Protein AF-A0A7K3GWG2-F1 (afdb_monomer_lite)

Secondary structure (DSSP, 8-state):
-HHHHHHHHHHHHHHHTT--HHHHHHHTT-SSHHHHHHHHHHHHSS-HHHHHT-HHHHHHHHHSTT-STT-----------

Radius of gyration: 14.83 Å; chains: 1; bounding box: 54×24×25 Å

pLDDT: mean 84.96, std 15.48, range [50.25, 97.94]

Foldseek 3Di:
DVLLVQLLLQLLLCLLVVHDQQVSCVVSVHPGSVRNQVSCCVPPVDGSNVSSVDVVNVCCCVVPPPSRPDDPPDPDDPPDD

Structure (mmCIF, N/CA/C/O backbone):
data_AF-A0A7K3GWG2-F1
#
_entry.id   AF-A0A7K3GWG2-F1
#
loop_
_atom_site.group_PDB
_atom_site.id
_atom_site.type_symbol
_atom_site.label_atom_id
_atom_site.label_alt_id
_atom_site.label_comp_id
_atom_site.label_asym_id
_atom_site.label_entity_id
_atom_site.label_seq_id
_atom_site.pdbx_PDB_ins_code
_atom_site.Cartn_x
_atom_site.Cartn_y
_atom_site.Cartn_z
_atom_site.occupancy
_atom_site.B_iso_or_equiv
_atom_site.auth_seq_id
_atom_site.auth_comp_id
_atom_site.auth_asym_id
_atom_site.auth_atom_id
_atom_site.pdbx_PDB_model_num
ATOM 1 N N . ARG A 1 1 ? 14.144 3.207 -11.812 1.00 72.12 1 ARG A N 1
ATOM 2 C CA . ARG A 1 1 ? 13.373 3.964 -10.786 1.00 72.12 1 ARG A CA 1
ATOM 3 C C . ARG A 1 1 ? 11.870 3.881 -11.059 1.00 72.12 1 ARG A C 1
ATOM 5 O O . ARG A 1 1 ? 11.159 3.483 -10.153 1.00 72.12 1 ARG A O 1
ATOM 12 N N . ALA A 1 2 ? 11.425 4.103 -12.302 1.00 89.88 2 ALA A N 1
ATOM 13 C CA . ALA A 1 2 ? 10.026 3.946 -12.728 1.00 89.88 2 ALA A CA 1
ATOM 14 C C . ALA A 1 2 ? 9.388 2.588 -12.361 1.00 89.88 2 ALA A C 1
ATOM 16 O O . ALA A 1 2 ? 8.331 2.567 -11.751 1.00 89.88 2 ALA A O 1
ATOM 17 N N . ALA A 1 3 ? 10.070 1.462 -12.608 1.00 89.38 3 ALA A N 1
ATOM 18 C CA . ALA A 1 3 ? 9.537 0.134 -12.264 1.00 89.38 3 ALA A CA 1
ATOM 19 C C . ALA A 1 3 ? 9.221 -0.062 -10.763 1.00 89.38 3 ALA A C 1
ATOM 21 O O . ALA A 1 3 ? 8.322 -0.821 -10.423 1.00 89.38 3 ALA A O 1
ATOM 22 N N . ARG A 1 4 ? 9.937 0.627 -9.857 1.00 92.81 4 ARG A N 1
ATOM 23 C CA . ARG A 1 4 ? 9.610 0.604 -8.420 1.00 92.81 4 ARG A CA 1
ATOM 24 C C . ARG A 1 4 ? 8.334 1.383 -8.123 1.00 92.81 4 ARG A C 1
ATOM 26 O O . ARG A 1 4 ? 7.497 0.882 -7.394 1.00 92.81 4 ARG A O 1
ATOM 33 N N . LEU A 1 5 ? 8.170 2.554 -8.739 1.00 92.94 5 LEU A N 1
ATOM 34 C CA . LEU A 1 5 ? 6.958 3.359 -8.588 1.00 92.94 5 LEU A CA 1
ATOM 35 C C . LEU A 1 5 ? 5.721 2.630 -9.120 1.00 92.94 5 LEU A C 1
ATOM 37 O O . LEU A 1 5 ? 4.707 2.636 -8.446 1.00 92.94 5 LEU A O 1
ATOM 41 N N . VAL A 1 6 ? 5.822 1.934 -10.257 1.00 92.00 6 VAL A N 1
ATOM 42 C CA . VAL A 1 6 ? 4.704 1.143 -10.809 1.00 92.00 6 VAL A CA 1
ATOM 43 C C . VAL A 1 6 ? 4.294 0.002 -9.870 1.00 92.00 6 VAL A C 1
ATOM 45 O O . VAL A 1 6 ? 3.109 -0.216 -9.642 1.00 92.00 6 VAL A O 1
ATOM 48 N N . ARG A 1 7 ? 5.259 -0.727 -9.291 1.00 94.19 7 ARG A N 1
ATOM 49 C CA . ARG A 1 7 ? 4.951 -1.784 -8.309 1.00 94.19 7 ARG A CA 1
ATOM 50 C C . ARG A 1 7 ? 4.363 -1.222 -7.019 1.00 94.19 7 ARG A C 1
ATOM 52 O O . ARG A 1 7 ? 3.411 -1.794 -6.493 1.00 94.19 7 ARG A O 1
ATOM 59 N N . PHE A 1 8 ? 4.913 -0.107 -6.543 1.00 95.50 8 PHE A N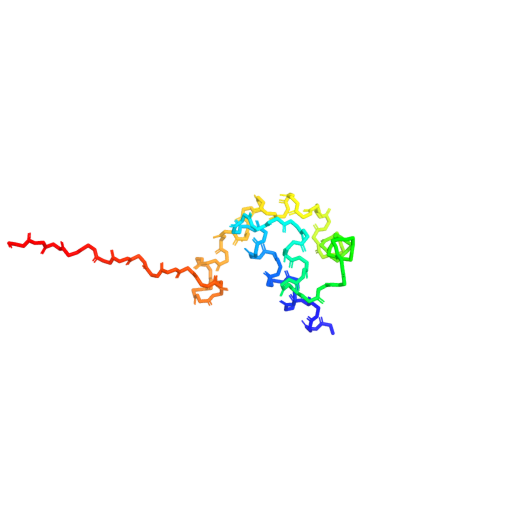 1
ATOM 60 C CA . PHE A 1 8 ? 4.400 0.602 -5.378 1.00 95.50 8 PHE A CA 1
ATOM 61 C C . PHE A 1 8 ? 2.960 1.065 -5.595 1.00 95.50 8 PHE A C 1
ATOM 63 O O . PHE A 1 8 ? 2.115 0.782 -4.754 1.00 95.50 8 PHE A O 1
ATOM 70 N N . ASP A 1 9 ? 2.676 1.708 -6.727 1.00 92.94 9 ASP A N 1
ATOM 71 C CA . ASP A 1 9 ? 1.341 2.172 -7.100 1.00 92.94 9 ASP A CA 1
ATOM 72 C C . ASP A 1 9 ? 0.340 1.011 -7.119 1.00 92.94 9 ASP A C 1
ATOM 74 O O . ASP A 1 9 ? -0.698 1.056 -6.459 1.00 92.94 9 ASP A O 1
ATOM 78 N N . HIS A 1 10 ? 0.708 -0.101 -7.760 1.00 94.56 10 HIS A N 1
ATOM 79 C CA . HIS A 1 10 ? -0.129 -1.294 -7.767 1.00 94.56 10 HIS A CA 1
ATOM 80 C C . HIS A 1 10 ? -0.401 -1.825 -6.348 1.00 94.56 10 HIS A C 1
ATOM 82 O O . HIS A 1 10 ? -1.544 -2.125 -6.001 1.00 94.56 10 HIS A O 1
ATOM 88 N N . ALA A 1 11 ? 0.626 -1.921 -5.500 1.00 96.75 11 ALA A N 1
ATOM 89 C CA . ALA A 1 11 ? 0.465 -2.386 -4.126 1.00 96.75 11 ALA A CA 1
ATOM 90 C C . ALA A 1 11 ? -0.343 -1.411 -3.253 1.00 96.75 11 ALA A C 1
ATOM 92 O O . ALA A 1 11 ? -1.113 -1.867 -2.407 1.00 96.75 11 ALA A O 1
ATOM 93 N N . ALA A 1 12 ? -0.215 -0.099 -3.465 1.00 95.62 12 ALA A N 1
ATOM 94 C CA . ALA A 1 12 ? -0.991 0.924 -2.768 1.00 95.62 12 ALA A CA 1
ATOM 95 C C . ALA A 1 12 ? -2.490 0.754 -3.044 1.00 95.62 12 ALA A C 1
ATOM 97 O O . ALA A 1 12 ? -3.285 0.680 -2.105 1.00 95.62 12 ALA A O 1
ATOM 98 N N . HIS A 1 13 ? -2.864 0.571 -4.311 1.00 92.94 13 HIS A N 1
ATOM 99 C CA . HIS A 1 13 ? -4.252 0.321 -4.693 1.00 92.94 13 HIS A CA 1
ATOM 100 C C . HIS A 1 13 ? -4.794 -1.000 -4.131 1.00 92.94 13 HIS A C 1
ATOM 102 O O . HIS A 1 13 ? -5.938 -1.057 -3.687 1.00 92.94 13 HIS A O 1
ATOM 108 N N . LEU A 1 14 ? -3.983 -2.065 -4.088 1.00 95.00 14 LEU A N 1
ATOM 109 C CA . LEU A 1 14 ? -4.389 -3.323 -3.447 1.00 95.00 14 LEU A CA 1
ATOM 110 C C . LEU A 1 14 ? -4.662 -3.138 -1.949 1.00 95.00 14 LEU A C 1
ATOM 112 O O . LEU A 1 14 ? -5.660 -3.648 -1.440 1.00 95.00 14 LEU A O 1
ATOM 116 N N . LEU A 1 15 ? -3.794 -2.406 -1.249 1.00 95.88 15 LEU A N 1
ATOM 117 C CA . LEU A 1 15 ? -3.962 -2.108 0.172 1.00 95.88 15 LEU A CA 1
ATOM 118 C C . LEU A 1 15 ? -5.237 -1.293 0.426 1.00 95.88 15 LEU A C 1
ATOM 120 O O . LEU A 1 15 ? -6.009 -1.645 1.316 1.00 95.88 15 LEU A O 1
ATOM 124 N N . ALA A 1 16 ? -5.497 -0.259 -0.375 1.00 93.31 16 ALA A N 1
ATOM 125 C CA . ALA A 1 16 ? -6.718 0.542 -0.264 1.00 93.31 16 ALA A CA 1
ATOM 126 C C . ALA A 1 16 ? -7.990 -0.228 -0.644 1.00 93.31 16 ALA A C 1
ATOM 128 O O . ALA A 1 16 ? -9.051 0.007 -0.072 1.00 93.31 16 ALA A O 1
ATOM 129 N N . ALA A 1 17 ? -7.880 -1.222 -1.529 1.00 91.94 17 ALA A N 1
ATOM 130 C CA . ALA A 1 17 ? -8.949 -2.180 -1.805 1.00 91.94 17 ALA A CA 1
ATOM 1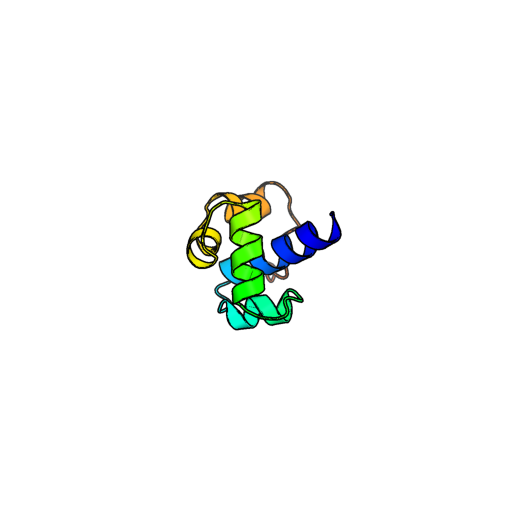31 C C . ALA A 1 17 ? -9.166 -3.205 -0.667 1.00 91.94 17 ALA A C 1
ATOM 133 O O . ALA A 1 17 ? -9.988 -4.111 -0.807 1.00 91.94 17 ALA A O 1
ATOM 134 N N . GLY A 1 18 ? -8.437 -3.097 0.451 1.00 94.94 18 GLY A N 1
ATOM 135 C CA . GLY A 1 18 ? -8.579 -3.960 1.626 1.00 94.94 18 GLY A CA 1
ATOM 136 C C . GLY A 1 18 ? -7.803 -5.277 1.551 1.00 94.94 18 GLY A C 1
ATOM 137 O O . GLY A 1 18 ? -8.008 -6.162 2.383 1.00 94.94 18 GLY A O 1
ATOM 138 N N . VAL A 1 19 ? -6.903 -5.442 0.576 1.00 96.62 19 VAL A N 1
ATOM 139 C CA . VAL A 1 19 ? -6.063 -6.644 0.478 1.00 96.62 19 VAL A CA 1
ATOM 140 C C . VAL A 1 19 ? -5.054 -6.662 1.626 1.00 96.62 19 VAL A C 1
ATOM 142 O O . VAL A 1 19 ? -4.347 -5.687 1.875 1.00 96.62 19 VAL A O 1
ATOM 145 N N . ALA A 1 20 ? -4.942 -7.807 2.305 1.00 96.12 20 ALA A N 1
ATOM 146 C CA . ALA A 1 20 ? -3.992 -7.980 3.399 1.00 96.12 20 ALA A CA 1
ATOM 147 C C . ALA A 1 20 ? -2.537 -7.704 2.943 1.00 96.12 20 ALA A C 1
ATOM 149 O O . ALA A 1 20 ? -2.155 -8.139 1.852 1.00 96.12 20 ALA A O 1
ATOM 150 N N . PRO A 1 21 ? -1.679 -7.071 3.771 1.00 95.25 21 PRO A N 1
ATOM 151 C CA . PRO A 1 21 ? -0.344 -6.636 3.345 1.00 95.25 21 PRO A CA 1
ATOM 152 C C . PRO A 1 21 ? 0.559 -7.729 2.759 1.00 95.25 21 PRO A C 1
ATOM 154 O O . PRO A 1 21 ? 1.292 -7.469 1.810 1.00 95.25 21 PRO A O 1
ATOM 157 N N . ALA A 1 22 ? 0.503 -8.957 3.281 1.00 96.50 22 ALA A N 1
ATOM 158 C CA . ALA A 1 22 ? 1.276 -10.077 2.738 1.00 96.50 22 ALA A CA 1
ATOM 159 C C . ALA A 1 22 ? 0.807 -10.482 1.326 1.00 96.50 22 ALA A C 1
ATOM 161 O O . ALA A 1 22 ? 1.624 -10.736 0.444 1.00 96.50 22 ALA A O 1
ATOM 162 N N . ALA A 1 23 ? -0.507 -10.477 1.084 1.00 97.62 23 ALA A N 1
ATOM 163 C CA . ALA A 1 23 ? -1.074 -10.762 -0.231 1.00 97.62 23 ALA A CA 1
ATOM 164 C C . ALA A 1 23 ? -0.824 -9.612 -1.221 1.00 97.62 23 ALA A C 1
ATOM 166 O O . ALA A 1 23 ? -0.521 -9.863 -2.387 1.00 97.62 23 ALA A O 1
ATOM 167 N N . ALA A 1 24 ? -0.897 -8.359 -0.761 1.00 97.50 24 ALA A N 1
ATOM 168 C CA . ALA A 1 24 ? -0.542 -7.189 -1.562 1.00 97.50 24 ALA A CA 1
ATOM 169 C C . ALA A 1 24 ? 0.940 -7.214 -1.970 1.00 97.50 24 ALA A C 1
ATOM 171 O O . ALA A 1 24 ? 1.258 -6.920 -3.119 1.00 97.50 24 ALA A O 1
ATOM 172 N N . ALA A 1 25 ? 1.836 -7.642 -1.073 1.00 97.38 25 ALA A N 1
ATOM 173 C CA . ALA A 1 25 ? 3.253 -7.822 -1.375 1.00 97.38 25 ALA A CA 1
ATOM 174 C C . ALA A 1 25 ? 3.469 -8.859 -2.491 1.00 97.38 25 ALA A C 1
ATOM 176 O O . ALA A 1 25 ? 4.096 -8.544 -3.502 1.00 97.38 25 ALA A O 1
ATOM 177 N N . ALA A 1 26 ? 2.885 -10.054 -2.359 1.00 97.81 26 ALA A N 1
ATOM 178 C CA . ALA A 1 26 ? 3.008 -11.106 -3.368 1.00 97.81 26 ALA A CA 1
ATOM 179 C C . ALA A 1 26 ? 2.454 -10.669 -4.738 1.00 97.81 26 ALA A C 1
ATOM 181 O O . ALA A 1 26 ? 3.116 -10.833 -5.761 1.00 97.81 26 ALA A O 1
ATOM 182 N N . ARG A 1 27 ? 1.267 -10.049 -4.762 1.00 97.19 27 ARG A N 1
ATOM 183 C CA . ARG A 1 27 ? 0.628 -9.559 -5.997 1.00 97.19 27 ARG A CA 1
ATOM 184 C C . ARG A 1 27 ? 1.361 -8.365 -6.619 1.00 97.19 27 ARG A C 1
ATOM 186 O O . ARG A 1 27 ? 1.387 -8.243 -7.836 1.00 97.19 27 ARG A O 1
ATOM 193 N N . GLY A 1 28 ? 1.981 -7.517 -5.797 1.00 93.88 28 GLY A N 1
ATOM 194 C CA . GLY A 1 28 ? 2.803 -6.378 -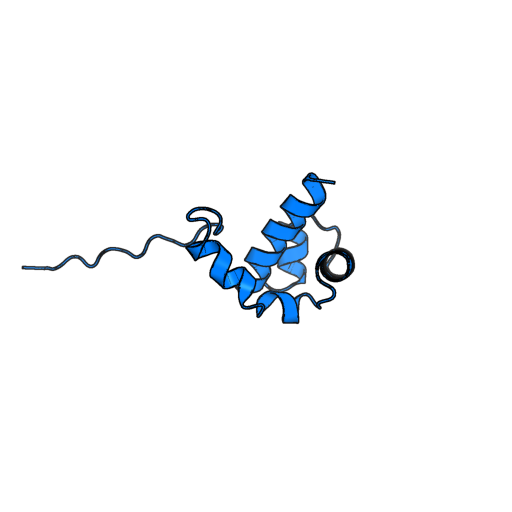6.219 1.00 93.88 28 GLY A CA 1
ATOM 195 C C . GLY A 1 28 ? 4.222 -6.733 -6.665 1.00 93.88 28 GLY A C 1
ATOM 196 O O . GLY A 1 28 ? 4.962 -5.849 -7.095 1.00 93.88 28 GLY A O 1
ATOM 197 N N . GLY A 1 29 ? 4.621 -8.007 -6.578 1.00 95.38 29 GLY A N 1
ATOM 198 C CA . GLY A 1 29 ? 5.956 -8.463 -6.972 1.00 95.38 29 GLY A CA 1
ATOM 199 C C . GLY A 1 29 ? 7.048 -8.168 -5.939 1.00 95.38 29 GLY A C 1
ATOM 200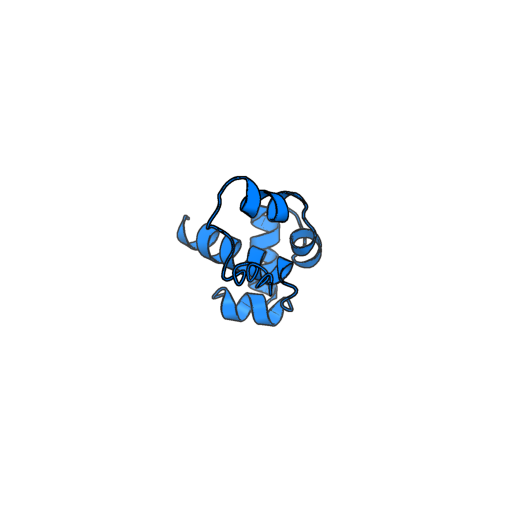 O O . GLY A 1 29 ? 8.219 -8.031 -6.300 1.00 95.38 29 GLY A O 1
ATOM 201 N N . TYR A 1 30 ? 6.674 -8.050 -4.664 1.00 97.06 30 TYR A N 1
ATOM 202 C CA . TYR A 1 30 ? 7.605 -7.978 -3.542 1.00 97.06 30 TYR A CA 1
ATOM 203 C C . TYR A 1 30 ? 7.947 -9.379 -3.042 1.00 97.06 30 TYR A C 1
ATOM 205 O O . TYR A 1 30 ? 7.104 -10.270 -3.030 1.00 97.06 30 TYR A O 1
ATOM 213 N N . ALA A 1 31 ? 9.186 -9.543 -2.578 1.00 97.31 31 ALA A N 1
ATOM 214 C CA . ALA A 1 31 ? 9.658 -10.803 -2.003 1.00 97.31 31 ALA A CA 1
ATOM 215 C C . ALA A 1 31 ? 8.874 -11.200 -0.739 1.00 97.31 31 ALA A C 1
ATOM 217 O O . ALA A 1 31 ? 8.596 -12.375 -0.526 1.00 97.31 31 ALA A O 1
ATOM 218 N N . ASP A 1 32 ? 8.506 -10.213 0.083 1.00 97.56 32 ASP A N 1
ATOM 219 C CA . ASP A 1 32 ? 7.757 -10.397 1.320 1.00 97.56 32 ASP A CA 1
ATOM 220 C C . ASP A 1 32 ? 7.101 -9.074 1.770 1.00 97.56 32 ASP A C 1
ATOM 222 O O . ASP A 1 32 ? 7.290 -8.005 1.175 1.00 97.56 32 ASP A O 1
ATOM 226 N N . GLN A 1 33 ? 6.323 -9.140 2.852 1.00 96.88 33 GLN A N 1
ATOM 227 C CA . GLN A 1 33 ? 5.674 -7.975 3.457 1.00 96.88 33 GLN A CA 1
ATOM 228 C C . GLN A 1 33 ? 6.677 -6.934 3.990 1.00 96.88 33 GLN A C 1
ATOM 230 O O . GLN A 1 33 ? 6.398 -5.735 3.948 1.00 96.88 33 GLN A O 1
ATOM 235 N N . SER A 1 34 ? 7.834 -7.357 4.502 1.00 97.94 34 SER A N 1
ATOM 236 C CA . SER A 1 34 ? 8.845 -6.442 5.049 1.00 97.94 34 SER A CA 1
ATOM 237 C C . SER A 1 34 ? 9.479 -5.597 3.947 1.00 97.94 34 SER A C 1
ATOM 239 O O . SER A 1 34 ? 9.734 -4.408 4.150 1.00 97.94 34 SER A O 1
ATOM 241 N N . HIS A 1 35 ? 9.688 -6.178 2.766 1.00 97.31 35 HIS A N 1
ATOM 242 C CA . HIS A 1 35 ? 10.140 -5.473 1.575 1.00 97.31 35 HIS A CA 1
ATOM 243 C C . HIS A 1 35 ? 9.112 -4.417 1.147 1.00 97.31 35 HIS A C 1
ATOM 245 O O . HIS A 1 35 ? 9.482 -3.252 0.993 1.00 97.31 35 HIS A O 1
ATOM 251 N N . LEU A 1 36 ? 7.825 -4.779 1.061 1.00 97.56 36 LEU A N 1
ATOM 252 C CA . LEU A 1 36 ? 6.748 -3.814 0.809 1.00 97.56 36 LEU A CA 1
ATOM 253 C C . LEU A 1 36 ? 6.759 -2.677 1.844 1.00 97.56 36 LEU A C 1
ATOM 255 O O . LEU A 1 36 ? 6.728 -1.507 1.476 1.00 97.56 36 LEU A O 1
ATOM 259 N N . HIS A 1 37 ? 6.860 -2.995 3.139 1.00 97.62 37 HIS A N 1
ATOM 260 C CA . HIS A 1 37 ? 6.870 -1.987 4.204 1.00 97.62 37 HIS A CA 1
ATOM 261 C C . HIS A 1 37 ? 8.0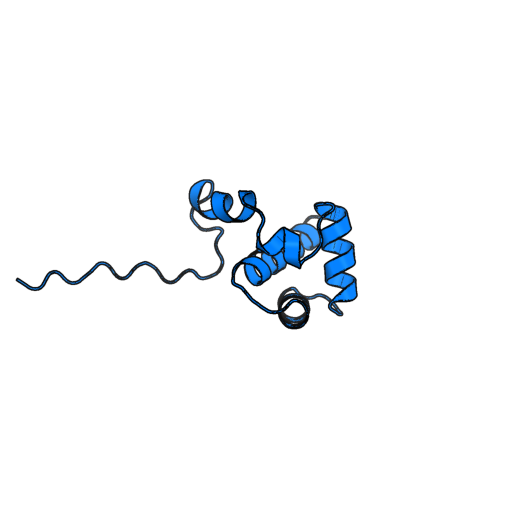23 -0.989 4.043 1.00 97.62 37 HIS A C 1
ATOM 263 O O . HIS A 1 37 ? 7.814 0.219 4.165 1.00 97.62 37 HIS A O 1
ATOM 269 N N . ARG A 1 38 ? 9.239 -1.478 3.769 1.00 97.56 38 ARG A N 1
ATOM 270 C CA . ARG A 1 38 ? 10.414 -0.618 3.567 1.00 97.56 38 ARG A CA 1
ATOM 271 C C . ARG A 1 38 ? 10.227 0.312 2.372 1.00 97.56 38 ARG A C 1
ATOM 273 O O . ARG A 1 38 ? 10.591 1.480 2.471 1.00 97.56 38 ARG A O 1
ATOM 280 N N . GLU A 1 39 ? 9.643 -0.171 1.276 1.00 96.56 39 GLU A N 1
ATOM 281 C CA . GLU A 1 39 ? 9.407 0.665 0.096 1.00 96.56 39 GLU A CA 1
ATOM 282 C C . GLU A 1 39 ? 8.288 1.694 0.325 1.00 96.56 39 GLU A C 1
ATOM 284 O O . GLU A 1 39 ? 8.471 2.868 0.007 1.00 96.56 39 GLU A O 1
ATOM 289 N N . VAL A 1 40 ? 7.186 1.311 0.980 1.00 97.06 40 VAL A N 1
ATOM 290 C CA . VAL A 1 40 ? 6.109 2.242 1.371 1.00 97.06 40 VAL A CA 1
ATOM 291 C C . VAL A 1 40 ? 6.650 3.367 2.255 1.00 97.06 40 VAL A C 1
ATOM 293 O O . VAL A 1 40 ? 6.376 4.544 2.002 1.00 97.06 40 VAL A O 1
ATOM 296 N N . ARG A 1 41 ? 7.470 3.023 3.256 1.00 97.62 41 ARG A N 1
ATOM 297 C CA . ARG A 1 41 ? 8.133 4.004 4.123 1.00 97.62 41 ARG A CA 1
ATOM 298 C C . ARG A 1 41 ? 9.065 4.919 3.340 1.00 97.62 41 ARG A C 1
ATOM 300 O O . ARG A 1 41 ? 9.068 6.116 3.598 1.00 97.62 41 ARG A O 1
ATOM 307 N N . ALA A 1 42 ? 9.818 4.379 2.385 1.00 96.56 42 ALA A N 1
ATOM 308 C CA . ALA A 1 42 ? 10.738 5.164 1.570 1.00 96.56 42 ALA A CA 1
ATOM 309 C C . ALA A 1 42 ? 10.022 6.179 0.662 1.00 96.56 42 ALA A C 1
ATOM 311 O O . ALA A 1 42 ? 10.560 7.262 0.446 1.00 96.56 42 ALA A O 1
ATOM 312 N N . PHE A 1 43 ? 8.834 5.853 0.139 1.00 94.81 43 PHE A N 1
ATOM 313 C CA . PHE A 1 43 ? 8.095 6.750 -0.758 1.00 94.81 43 PHE A CA 1
ATOM 314 C C . PHE A 1 43 ? 7.156 7.723 -0.050 1.00 94.81 43 PHE A C 1
ATOM 316 O O . PHE A 1 43 ? 7.001 8.848 -0.513 1.00 94.81 43 PHE A O 1
ATOM 323 N N . THR A 1 44 ? 6.531 7.312 1.052 1.00 94.94 44 THR A N 1
ATOM 324 C CA . THR A 1 44 ? 5.438 8.085 1.672 1.00 94.94 44 THR A CA 1
ATOM 325 C C . THR A 1 44 ? 5.694 8.464 3.123 1.00 94.94 44 THR A C 1
ATOM 327 O O . THR A 1 44 ? 4.970 9.280 3.685 1.00 94.94 44 THR A O 1
ATOM 330 N N . GLY A 1 45 ? 6.677 7.837 3.773 1.00 97.19 45 GLY A N 1
ATOM 331 C CA . GLY A 1 45 ? 6.867 7.938 5.219 1.00 97.19 45 GLY A CA 1
ATOM 332 C C . GLY A 1 45 ? 5.800 7.212 6.050 1.00 97.19 45 GLY A C 1
ATOM 333 O O . GLY A 1 45 ? 5.922 7.173 7.272 1.00 97.19 45 GLY A O 1
ATOM 334 N N . LEU A 1 46 ? 4.791 6.580 5.441 1.00 96.25 46 LEU A N 1
ATOM 335 C CA . LEU A 1 46 ? 3.673 5.920 6.129 1.00 96.25 46 LEU A CA 1
ATOM 336 C C . LEU A 1 46 ? 3.908 4.415 6.347 1.00 96.25 46 LEU A C 1
ATOM 338 O O . LEU A 1 46 ? 4.801 3.815 5.757 1.00 96.25 46 LEU A O 1
ATOM 342 N N . THR A 1 47 ? 3.103 3.780 7.207 1.00 95.62 47 THR A N 1
ATOM 343 C CA . THR A 1 47 ? 2.970 2.309 7.210 1.00 95.62 47 THR A CA 1
ATOM 344 C C . THR A 1 47 ? 2.053 1.859 6.068 1.00 95.62 47 THR A C 1
ATOM 346 O O . THR A 1 47 ? 1.220 2.650 5.630 1.00 95.62 47 THR A O 1
ATOM 349 N N . PRO A 1 48 ? 2.097 0.581 5.641 1.00 93.81 48 PRO A N 1
ATOM 350 C CA . PRO A 1 48 ? 1.120 0.036 4.693 1.00 93.81 48 PRO A CA 1
ATOM 351 C C . PRO A 1 48 ? -0.341 0.237 5.128 1.00 93.81 48 PRO A C 1
ATOM 353 O O . PRO A 1 48 ? -1.185 0.575 4.309 1.00 93.81 48 PRO A O 1
ATOM 356 N N . THR A 1 49 ? -0.639 0.091 6.424 1.00 94.12 49 THR A N 1
ATOM 357 C CA . THR A 1 49 ? -1.989 0.315 6.967 1.00 94.12 49 THR A CA 1
ATOM 358 C C . THR A 1 49 ? -2.404 1.786 6.912 1.00 94.12 49 THR A C 1
ATOM 360 O O . THR A 1 49 ? -3.540 2.078 6.563 1.00 94.12 49 THR A O 1
ATOM 363 N N . ALA A 1 50 ? -1.501 2.721 7.227 1.00 95.19 50 ALA A N 1
ATOM 364 C CA . ALA A 1 50 ? -1.797 4.152 7.128 1.00 95.19 50 ALA A CA 1
ATOM 365 C C . ALA A 1 50 ? -1.936 4.606 5.666 1.00 95.19 50 ALA A C 1
ATOM 367 O O . ALA A 1 50 ? -2.800 5.419 5.359 1.00 95.19 50 ALA A O 1
ATOM 368 N N . LEU A 1 51 ? -1.128 4.037 4.765 1.00 95.12 51 LEU A N 1
ATOM 369 C CA . LEU A 1 51 ? -1.242 4.245 3.323 1.00 95.12 51 LEU A CA 1
ATOM 370 C C . LEU A 1 51 ? -2.607 3.787 2.790 1.00 95.12 51 LEU A C 1
ATOM 372 O O . LEU A 1 51 ? -3.214 4.500 2.002 1.00 95.12 51 LEU A O 1
ATOM 376 N N . ALA A 1 52 ? -3.112 2.635 3.243 1.00 93.56 52 ALA A N 1
ATOM 377 C CA . ALA A 1 52 ? -4.413 2.109 2.821 1.00 93.56 52 ALA A CA 1
ATOM 378 C C . ALA A 1 52 ? -5.587 3.060 3.125 1.00 93.56 52 ALA A C 1
ATOM 380 O O . ALA A 1 52 ? -6.603 3.019 2.441 1.00 93.56 52 ALA A O 1
ATOM 381 N N . ALA A 1 53 ? -5.446 3.907 4.148 1.00 93.06 53 ALA A N 1
ATOM 382 C CA . ALA A 1 53 ? -6.446 4.891 4.557 1.00 93.06 53 ALA A CA 1
ATOM 383 C C . ALA A 1 53 ? -6.138 6.312 4.049 1.00 93.06 53 ALA A C 1
ATOM 385 O O . ALA A 1 53 ? -6.787 7.271 4.467 1.00 93.06 53 ALA A O 1
ATOM 386 N N . ALA A 1 54 ? -5.124 6.477 3.196 1.00 91.50 54 ALA A N 1
ATOM 387 C CA . ALA A 1 54 ? -4.674 7.785 2.760 1.00 91.50 54 ALA A CA 1
ATOM 388 C C . ALA A 1 54 ? -5.717 8.455 1.841 1.00 91.50 54 ALA A C 1
ATOM 390 O O . ALA A 1 54 ? -6.011 7.918 0.772 1.00 91.50 54 ALA A O 1
ATOM 391 N N . PRO A 1 55 ? -6.240 9.649 2.192 1.00 86.62 55 PRO A N 1
ATOM 392 C CA . PRO A 1 55 ? -7.297 10.297 1.412 1.00 86.62 55 PRO A CA 1
ATOM 393 C C . PRO A 1 55 ? -6.902 10.604 -0.034 1.00 86.62 55 PRO A C 1
ATOM 395 O O . PRO A 1 55 ? -7.745 10.566 -0.922 1.00 86.62 55 PRO A O 1
ATOM 398 N N . TRP A 1 56 ? -5.621 10.889 -0.282 1.00 85.12 56 TRP A N 1
ATOM 399 C CA . TRP A 1 56 ? -5.119 11.202 -1.618 1.00 85.12 56 TRP A CA 1
ATOM 400 C C . TRP A 1 56 ? -5.194 10.011 -2.580 1.00 85.12 56 TRP A C 1
ATOM 402 O O . TRP A 1 56 ? -5.463 10.224 -3.753 1.00 85.12 56 TRP A O 1
ATOM 412 N N . LEU A 1 57 ? -5.096 8.773 -2.086 1.00 84.25 57 LEU A N 1
ATOM 413 C CA . LEU A 1 57 ? -5.213 7.580 -2.927 1.00 84.25 57 LEU A CA 1
ATOM 414 C C . LEU A 1 57 ? -6.651 7.366 -3.436 1.00 84.25 57 LEU A C 1
ATOM 416 O O . LEU A 1 57 ? -6.870 6.774 -4.483 1.00 84.25 57 LEU A O 1
ATOM 420 N N . ALA A 1 58 ? -7.647 7.869 -2.700 1.00 76.69 58 ALA A N 1
ATOM 421 C CA . ALA A 1 58 ? -9.042 7.865 -3.141 1.00 76.69 58 ALA A CA 1
ATOM 422 C C . ALA A 1 58 ? -9.346 8.991 -4.146 1.00 76.69 58 ALA A C 1
ATOM 424 O O . ALA A 1 58 ? -10.320 8.906 -4.893 1.00 76.69 58 ALA A O 1
ATOM 425 N N . ILE A 1 59 ? -8.540 10.060 -4.148 1.00 76.69 59 ILE A N 1
ATOM 426 C CA . ILE A 1 59 ? -8.683 11.186 -5.080 1.00 76.69 59 ILE A CA 1
ATOM 427 C C . ILE A 1 59 ? -8.142 10.818 -6.464 1.00 76.69 59 ILE A C 1
ATOM 429 O O . ILE A 1 59 ? -8.663 11.327 -7.456 1.00 76.69 59 ILE A O 1
ATOM 433 N N . ASP A 1 60 ? -7.158 9.920 -6.553 1.00 70.50 60 ASP A N 1
ATOM 434 C CA . ASP A 1 60 ? -6.541 9.517 -7.822 1.00 70.50 60 ASP A CA 1
ATOM 435 C C . ASP A 1 60 ? -7.572 9.012 -8.849 1.00 70.50 60 ASP A C 1
ATOM 437 O O . ASP A 1 60 ? -7.507 9.387 -10.019 1.00 70.50 60 ASP A O 1
ATOM 441 N N . ASP A 1 61 ? -8.605 8.283 -8.411 1.00 67.31 61 ASP A N 1
ATOM 442 C CA . ASP A 1 61 ? -9.717 7.822 -9.260 1.00 67.31 61 ASP A CA 1
ATOM 443 C C . ASP A 1 61 ? -10.517 8.972 -9.902 1.00 67.31 61 ASP A C 1
ATOM 445 O O . ASP A 1 61 ? -11.099 8.817 -10.980 1.00 67.31 61 ASP A O 1
ATOM 449 N N . VAL A 1 62 ? -10.583 10.117 -9.215 1.00 71.00 62 VAL A N 1
ATOM 450 C CA . VAL A 1 62 ? -11.309 11.322 -9.641 1.00 71.00 62 VAL A CA 1
ATOM 451 C C . VAL A 1 62 ? -10.414 12.207 -10.508 1.00 71.00 62 VAL A C 1
ATOM 453 O O . VAL A 1 62 ? -10.876 12.761 -11.504 1.00 71.00 62 VAL A O 1
ATOM 456 N N . ALA A 1 63 ? -9.139 12.339 -10.132 1.00 71.62 63 ALA A N 1
ATOM 457 C CA . ALA A 1 63 ? -8.161 13.176 -10.819 1.00 71.62 63 ALA A CA 1
ATOM 458 C C . ALA A 1 63 ? -7.658 12.549 -12.130 1.00 71.62 63 ALA A C 1
ATOM 460 O O . ALA A 1 63 ? -7.408 13.274 -13.094 1.00 71.62 63 ALA A O 1
ATOM 461 N N . TRP A 1 64 ? -7.542 11.217 -12.188 1.00 71.88 64 TRP A N 1
ATOM 462 C CA . TRP A 1 64 ? -7.137 10.473 -13.381 1.00 71.88 64 TRP A CA 1
ATOM 463 C C . TRP A 1 64 ? -8.030 9.242 -13.628 1.00 71.88 64 TRP A C 1
ATOM 465 O O . TRP A 1 64 ? -7.684 8.110 -13.265 1.00 71.88 64 TRP A O 1
ATOM 475 N N . PRO A 1 65 ? -9.190 9.433 -14.283 1.00 63.81 65 PRO A N 1
ATOM 476 C CA . PRO A 1 65 ? -10.127 8.351 -14.562 1.00 63.81 65 PRO A CA 1
ATOM 477 C C . PRO A 1 65 ? -9.464 7.234 -15.386 1.00 63.81 65 PRO A C 1
ATOM 479 O O . PRO A 1 65 ? -9.060 7.448 -16.527 1.00 63.81 65 PRO A O 1
ATOM 482 N N . GLY A 1 66 ? -9.363 6.032 -14.808 1.00 66.69 66 GLY A N 1
ATOM 483 C CA . GLY A 1 66 ? -8.733 4.858 -15.434 1.00 66.69 66 GLY A CA 1
ATOM 484 C C . GLY A 1 66 ? -7.503 4.303 -14.705 1.00 66.69 66 GLY A C 1
ATOM 485 O O . GLY A 1 66 ? -7.049 3.219 -15.067 1.00 66.69 66 GLY A O 1
ATOM 486 N N . SER A 1 67 ? -6.998 4.988 -13.671 1.00 65.00 67 SER A N 1
ATOM 487 C CA . SER A 1 67 ? -5.908 4.474 -12.819 1.00 65.00 67 SER A CA 1
ATOM 488 C C . SER A 1 67 ? -6.348 3.380 -11.843 1.00 65.00 67 SER A C 1
ATOM 490 O O . SER A 1 67 ? -5.544 2.519 -11.497 1.00 65.00 67 SER A O 1
ATOM 492 N N . ALA A 1 68 ? -7.622 3.365 -11.432 1.00 59.19 68 ALA A N 1
ATOM 493 C CA . ALA A 1 68 ? -8.145 2.384 -10.486 1.00 59.19 68 ALA A CA 1
ATOM 494 C C . ALA A 1 68 ? -8.051 0.953 -11.057 1.00 59.19 68 ALA A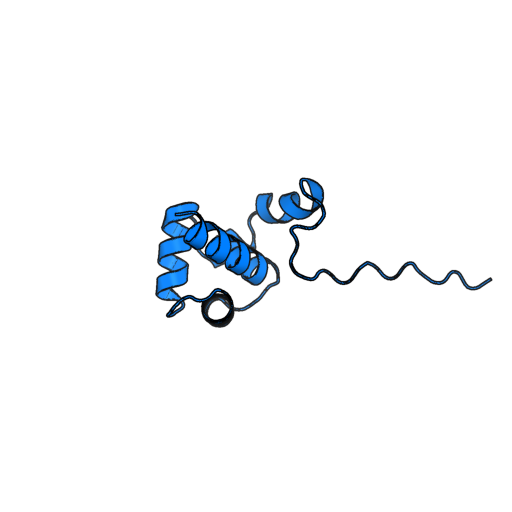 C 1
ATOM 496 O O . ALA A 1 68 ? -8.736 0.644 -12.044 1.00 59.19 68 ALA A O 1
ATOM 497 N N . PRO A 1 69 ? -7.283 0.028 -10.451 1.00 55.09 69 PRO A N 1
ATOM 498 C CA . PRO A 1 69 ? -7.240 -1.344 -10.928 1.00 55.09 69 PRO A CA 1
ATOM 499 C C . PRO A 1 69 ? -8.572 -2.040 -10.626 1.00 55.09 69 PRO A C 1
ATOM 501 O O . PRO A 1 69 ? -8.838 -2.480 -9.510 1.00 55.09 69 PRO A O 1
ATOM 504 N N . GLY A 1 70 ? -9.411 -2.172 -11.656 1.00 60.00 70 GLY A N 1
ATOM 505 C CA . GLY A 1 70 ? -10.519 -3.124 -11.676 1.00 60.00 70 GLY A CA 1
ATOM 506 C C . GLY A 1 70 ? -11.738 -2.759 -10.832 1.00 60.00 70 GLY A C 1
ATOM 507 O O . GLY A 1 70 ? -12.391 -3.666 -10.319 1.00 60.00 70 GLY A O 1
ATOM 508 N N . ARG A 1 71 ? -12.105 -1.477 -10.710 1.00 55.06 71 ARG A N 1
ATOM 509 C CA . ARG A 1 71 ? -13.444 -1.137 -10.204 1.00 55.06 71 ARG A CA 1
ATOM 510 C C . ARG A 1 71 ? -14.477 -1.609 -11.241 1.00 55.06 71 ARG A C 1
ATOM 512 O O . ARG A 1 71 ? -14.488 -1.064 -12.346 1.00 55.06 71 ARG A O 1
ATOM 519 N N . PRO A 1 72 ? -15.332 -2.614 -10.960 1.00 50.25 72 PRO A N 1
ATOM 520 C CA . PRO A 1 72 ? -16.399 -2.954 -11.887 1.00 50.25 72 PRO A CA 1
ATOM 521 C C . PRO A 1 72 ? -17.287 -1.720 -12.047 1.00 50.25 72 PRO A C 1
ATOM 523 O O . PRO A 1 72 ? -17.679 -1.098 -11.055 1.00 50.25 72 PRO A O 1
ATOM 526 N N . ALA A 1 73 ? -17.551 -1.345 -13.301 1.00 56.97 73 ALA A N 1
ATOM 527 C CA . ALA A 1 73 ? -18.392 -0.204 -13.630 1.00 56.97 73 ALA A CA 1
ATOM 528 C C . ALA A 1 73 ? -19.709 -0.281 -12.834 1.00 56.97 73 ALA A C 1
ATOM 530 O O . ALA A 1 73 ? -20.285 -1.374 -12.737 1.00 56.97 73 ALA A O 1
ATOM 531 N N . PRO A 1 74 ? -20.203 0.833 -12.255 1.00 56.69 74 PRO A N 1
ATOM 532 C CA . PRO A 1 74 ? -21.510 0.831 -11.620 1.00 56.69 74 PRO A CA 1
ATOM 533 C C . PRO A 1 74 ? -22.522 0.402 -12.681 1.00 56.69 74 PRO A C 1
ATOM 535 O O . PRO A 1 74 ? -22.701 1.085 -13.688 1.00 56.69 74 PRO A O 1
ATOM 538 N N . ARG A 1 75 ? -23.131 -0.777 -12.496 1.00 56.31 75 ARG A N 1
ATOM 539 C CA . ARG A 1 75 ? -24.197 -1.264 -13.372 1.00 56.31 75 ARG A CA 1
ATOM 540 C C . ARG A 1 75 ? -25.294 -0.209 -13.348 1.00 56.31 75 ARG A C 1
ATOM 542 O O . ARG A 1 75 ? -25.985 -0.074 -12.341 1.00 56.31 75 ARG A O 1
ATOM 549 N N . ALA A 1 76 ? -25.402 0.552 -14.436 1.00 60.69 76 ALA A N 1
ATOM 550 C CA . ALA A 1 76 ? -26.499 1.474 -14.653 1.00 60.69 76 ALA A CA 1
ATOM 551 C C . ALA A 1 76 ? -27.795 0.692 -14.428 1.00 60.69 76 ALA A C 1
ATOM 553 O O . ALA A 1 76 ? -28.032 -0.332 -15.075 1.00 60.69 76 ALA A O 1
ATOM 554 N N . GLY A 1 77 ? -28.563 1.120 -13.426 1.00 53.75 77 GLY A N 1
ATOM 555 C CA . GLY A 1 77 ? -29.821 0.493 -13.069 1.00 53.75 77 GLY A CA 1
ATOM 556 C C . GLY A 1 77 ? -30.705 0.416 -14.304 1.00 53.75 77 GLY A C 1
ATOM 557 O O . GLY A 1 77 ? -31.020 1.436 -14.913 1.00 53.75 77 GLY A O 1
ATOM 558 N N . VAL A 1 78 ? -31.087 -0.806 -14.668 1.00 57.75 78 VAL A N 1
ATOM 559 C CA . VAL A 1 78 ? -32.193 -1.062 -15.584 1.00 57.75 78 VAL A CA 1
ATOM 560 C C . VAL A 1 78 ? -33.428 -0.445 -14.940 1.00 57.75 78 VAL A C 1
ATOM 562 O O . VAL A 1 78 ? -34.012 -1.006 -14.013 1.00 57.75 78 VAL A O 1
ATOM 565 N N . THR A 1 79 ? -33.808 0.740 -15.404 1.00 60.12 79 THR A N 1
ATOM 566 C CA . THR A 1 79 ? -35.131 1.295 -15.160 1.00 60.12 79 THR A CA 1
ATOM 567 C C . THR A 1 79 ? -36.117 0.436 -15.944 1.00 60.12 79 THR A C 1
ATOM 569 O O . THR A 1 79 ? -36.284 0.576 -17.153 1.00 60.12 79 THR A O 1
ATOM 572 N N . ARG A 1 80 ? -36.743 -0.525 -15.256 1.00 55.59 80 ARG A N 1
ATOM 573 C CA . ARG A 1 80 ? -37.965 -1.162 -15.752 1.00 55.59 80 ARG A CA 1
ATOM 574 C C . ARG A 1 80 ? -39.031 -0.072 -15.877 1.00 55.59 80 ARG A C 1
ATOM 576 O O . ARG A 1 80 ? -39.392 0.541 -14.873 1.00 55.59 80 ARG A O 1
ATOM 583 N N . ARG A 1 81 ? -39.480 0.170 -17.106 1.00 63.06 81 ARG A N 1
ATOM 584 C CA . ARG A 1 81 ? -40.829 0.668 -17.385 1.00 63.06 81 ARG A CA 1
ATOM 585 C C . ARG A 1 81 ? -41.794 -0.507 -17.433 1.00 63.06 81 ARG A C 1
ATOM 587 O O . ARG A 1 81 ? -41.329 -1.623 -17.767 1.00 63.06 81 ARG A O 1
#

Sequence (81 aa):
RAARLVRFDHAAHLLAAGVAPAAAAARGGYADQSHLHREVRAFTGLTPTALAAAPWLAIDDVAWPGSAPGRPAPRAGVTRR